Protein AF-G2E8D2-F1 (afdb_monomer)

Solvent-accessible surface area (backbone atoms only — not comparable to full-atom values): 5048 Å² total; per-residue (Å²): 133,84,83,73,54,72,69,57,51,56,56,52,48,53,53,52,52,49,53,52,43,31,36,66,77,32,39,57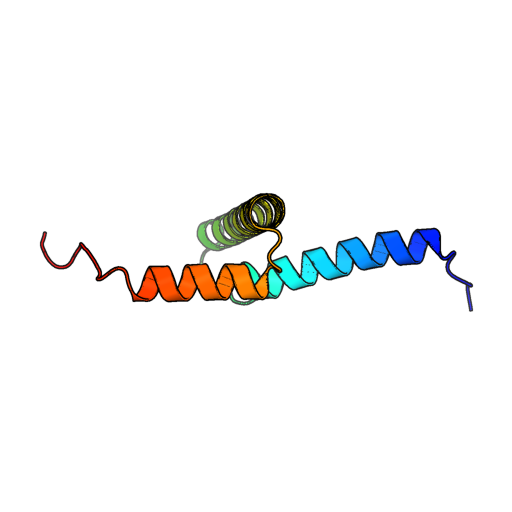,74,68,69,91,58,89,46,72,69,50,42,54,50,47,53,52,51,17,53,54,46,39,52,52,48,52,54,49,26,69,74,69,73,44,54,70,66,61,50,49,52,49,54,50,52,52,58,68,69,47,70,78,92,74,85,83,130

pLDDT: mean 81.48, std 12.01, range [36.84, 91.81]

Radius of gyration: 17.11 Å; Cα contacts (8 Å, |Δi|>4): 43; chains: 1; bounding box: 33×28×58 Å

Structure (mmCIF, N/CA/C/O backbone):
data_AF-G2E8D2-F1
#
_entry.id   AF-G2E8D2-F1
#
loop_
_atom_site.group_PDB
_atom_site.id
_atom_site.type_symbol
_atom_site.label_atom_id
_atom_site.label_alt_id
_atom_site.label_comp_id
_atom_site.label_asym_id
_atom_site.label_entity_id
_atom_site.label_seq_id
_atom_site.pdbx_PDB_ins_code
_atom_site.Cartn_x
_atom_site.Cartn_y
_atom_site.Cartn_z
_atom_site.occupancy
_atom_site.B_iso_or_equiv
_atom_site.auth_seq_id
_atom_site.auth_comp_id
_atom_site.auth_asym_id
_atom_site.auth_atom_id
_atom_site.pdbx_PDB_model_num
ATOM 1 N N . MET A 1 1 ? 16.071 -18.059 28.064 1.00 45.72 1 MET A N 1
ATOM 2 C CA . MET A 1 1 ? 15.009 -17.464 27.220 1.00 45.72 1 MET A CA 1
ATOM 3 C C . MET A 1 1 ? 14.908 -15.986 27.565 1.00 45.72 1 MET A C 1
ATOM 5 O O . MET A 1 1 ? 14.500 -15.662 28.670 1.00 45.72 1 MET A O 1
ATOM 9 N N . THR A 1 2 ? 15.381 -15.089 26.701 1.00 59.88 2 THR A N 1
ATOM 10 C CA . THR A 1 2 ? 15.408 -13.648 26.995 1.00 59.88 2 THR A CA 1
ATOM 11 C C . THR A 1 2 ? 13.984 -13.089 27.031 1.00 59.88 2 THR A C 1
ATOM 13 O O . THR A 1 2 ? 13.284 -13.057 26.020 1.00 59.88 2 THR A O 1
ATOM 16 N N . SER A 1 3 ? 13.543 -12.665 28.216 1.00 62.59 3 SER A N 1
ATOM 17 C CA . SER A 1 3 ? 12.320 -11.882 28.401 1.00 62.59 3 SER A CA 1
ATOM 18 C C . SER A 1 3 ? 12.445 -10.588 27.590 1.00 62.59 3 SER A C 1
ATOM 20 O O . SER A 1 3 ? 13.231 -9.702 27.916 1.00 62.59 3 SER A O 1
ATOM 22 N N . MET A 1 4 ? 11.740 -10.508 26.460 1.00 66.06 4 MET A N 1
ATOM 23 C CA . MET A 1 4 ? 11.726 -9.319 25.608 1.00 66.06 4 MET A CA 1
ATOM 24 C C . MET A 1 4 ? 10.834 -8.261 26.271 1.00 66.06 4 MET A C 1
ATOM 26 O O . MET A 1 4 ? 9.628 -8.473 26.403 1.00 66.06 4 MET A O 1
ATOM 30 N N . SER A 1 5 ? 11.399 -7.113 26.659 1.00 77.75 5 SER A N 1
ATOM 31 C CA . SER A 1 5 ? 10.664 -6.043 27.348 1.00 77.75 5 SER A CA 1
ATOM 32 C C . SER A 1 5 ? 9.376 -5.633 26.597 1.00 77.75 5 SER A C 1
ATOM 34 O O . SER A 1 5 ? 9.406 -5.478 25.368 1.00 77.75 5 SER A O 1
ATOM 36 N N . PRO A 1 6 ? 8.239 -5.387 27.286 1.00 77.56 6 PRO A N 1
ATOM 37 C CA . PRO A 1 6 ? 6.941 -5.100 26.650 1.00 77.56 6 PRO A CA 1
ATOM 38 C C . PRO A 1 6 ? 6.954 -3.928 25.652 1.00 77.56 6 PRO A C 1
ATOM 40 O O . PRO A 1 6 ? 6.218 -3.917 24.659 1.00 77.56 6 PRO A O 1
ATOM 43 N N . CYS A 1 7 ? 7.818 -2.939 25.882 1.00 78.38 7 CYS A N 1
ATOM 44 C CA . CYS A 1 7 ? 8.037 -1.799 24.992 1.00 78.38 7 CYS A CA 1
ATOM 45 C C . CYS A 1 7 ? 8.658 -2.208 23.639 1.00 78.38 7 CYS A C 1
ATOM 47 O O . CYS A 1 7 ? 8.199 -1.756 22.584 1.00 78.38 7 CYS A O 1
ATOM 49 N N . LEU A 1 8 ? 9.627 -3.130 23.646 1.00 80.88 8 LEU A N 1
ATOM 50 C CA . LEU A 1 8 ? 10.240 -3.696 22.439 1.00 80.88 8 LEU A CA 1
ATOM 51 C C . LEU A 1 8 ? 9.231 -4.542 21.660 1.00 80.88 8 LEU A C 1
ATOM 53 O O . LEU A 1 8 ? 9.167 -4.463 20.429 1.00 80.88 8 LEU A O 1
ATOM 57 N N . HIS A 1 9 ? 8.381 -5.286 22.372 1.00 81.94 9 HIS A N 1
ATOM 58 C CA . HIS A 1 9 ? 7.313 -6.075 21.761 1.00 81.94 9 HIS A CA 1
ATOM 59 C C . HIS A 1 9 ? 6.320 -5.195 20.983 1.00 81.94 9 HIS A C 1
ATOM 61 O O . HIS A 1 9 ? 6.047 -5.456 19.806 1.00 81.94 9 HIS A O 1
ATOM 67 N N . LYS A 1 10 ? 5.842 -4.092 21.581 1.00 82.25 10 LYS A N 1
ATOM 68 C CA . LYS A 1 10 ? 4.944 -3.139 20.899 1.00 82.25 10 LYS A CA 1
ATOM 69 C C . LYS A 1 10 ? 5.590 -2.526 19.651 1.00 82.25 10 LYS A C 1
ATOM 71 O O . LYS A 1 10 ? 4.923 -2.410 18.619 1.00 82.25 10 LYS A O 1
ATOM 76 N N . LYS A 1 11 ? 6.878 -2.164 19.711 1.00 85.00 11 LYS A N 1
ATOM 77 C CA . LYS A 1 11 ? 7.616 -1.602 18.564 1.00 85.00 11 LYS A CA 1
ATOM 78 C C . LYS A 1 11 ? 7.746 -2.624 17.428 1.00 85.00 11 LYS A C 1
ATOM 80 O O . LYS A 1 11 ? 7.384 -2.322 16.290 1.00 85.00 11 LYS A O 1
ATOM 85 N N . ARG A 1 12 ? 8.146 -3.861 17.740 1.00 87.44 12 ARG A N 1
ATOM 86 C CA . ARG A 1 12 ? 8.256 -4.966 16.768 1.00 87.44 12 ARG A CA 1
ATOM 87 C C . ARG A 1 12 ? 6.910 -5.311 16.127 1.00 87.44 12 ARG A C 1
ATOM 89 O O . ARG A 1 12 ? 6.834 -5.551 14.921 1.00 87.44 12 ARG A O 1
ATOM 96 N N . TRP A 1 13 ? 5.832 -5.289 16.907 1.00 88.75 13 TRP A N 1
ATOM 97 C CA . TRP A 1 13 ? 4.485 -5.574 16.414 1.00 88.75 13 TRP A CA 1
ATOM 98 C C . TRP A 1 13 ? 4.001 -4.552 15.379 1.00 88.75 13 TRP A C 1
ATOM 100 O O . TRP A 1 13 ? 3.401 -4.937 14.372 1.00 88.75 13 TRP A O 1
ATOM 110 N N . LYS A 1 14 ? 4.308 -3.260 15.572 1.00 85.56 14 LYS A N 1
ATOM 111 C CA . LYS A 1 14 ? 4.006 -2.210 14.581 1.00 85.56 14 LYS A CA 1
ATOM 112 C C . LYS A 1 14 ? 4.695 -2.489 13.237 1.00 85.56 14 LYS A C 1
ATOM 114 O O . LYS A 1 14 ? 4.038 -2.437 12.201 1.00 85.56 14 LYS A O 1
ATOM 119 N N . VAL A 1 15 ? 5.968 -2.890 13.255 1.00 87.88 15 VAL A N 1
ATOM 120 C CA . VAL A 1 15 ? 6.728 -3.252 12.041 1.00 87.88 15 VAL A CA 1
ATOM 121 C C . VAL A 1 15 ? 6.151 -4.495 11.357 1.00 87.88 15 VAL A C 1
ATOM 123 O O . VAL A 1 15 ? 6.018 -4.524 10.132 1.00 87.88 15 VAL A O 1
ATOM 126 N N . LYS A 1 16 ? 5.755 -5.516 12.129 1.00 8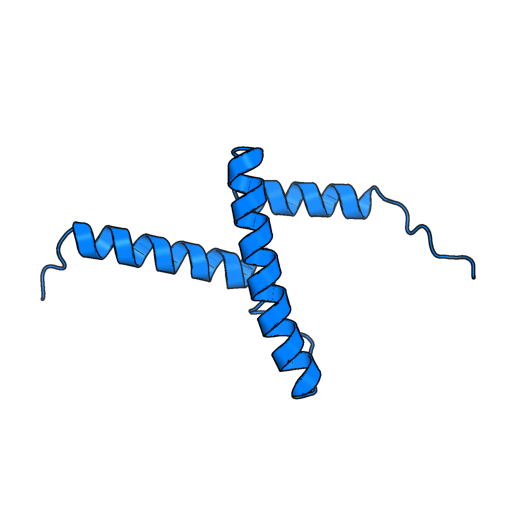7.88 16 LYS A N 1
ATOM 127 C CA . LYS A 1 16 ? 5.127 -6.734 11.586 1.00 87.88 16 LYS A CA 1
ATOM 128 C C . LYS A 1 16 ? 3.789 -6.424 10.908 1.00 87.88 16 LYS A C 1
ATOM 130 O O . LYS A 1 16 ? 3.514 -6.946 9.828 1.00 87.88 16 LYS A O 1
ATOM 135 N N . LYS A 1 17 ? 2.975 -5.547 11.506 1.00 86.75 17 LYS A N 1
ATOM 136 C CA . LYS A 1 17 ? 1.720 -5.065 10.907 1.00 86.75 17 LYS A CA 1
ATOM 137 C C . LYS A 1 17 ? 1.965 -4.314 9.598 1.00 86.75 17 LYS A C 1
ATOM 139 O O . LYS A 1 17 ? 1.274 -4.591 8.620 1.00 86.75 17 LYS A O 1
ATOM 144 N N . HIS A 1 18 ? 2.964 -3.431 9.564 1.00 84.12 18 HIS A N 1
ATOM 145 C CA . HIS A 1 18 ? 3.332 -2.704 8.349 1.00 84.12 18 HIS A CA 1
ATOM 146 C C . HIS A 1 18 ? 3.759 -3.661 7.225 1.00 84.12 18 HIS A C 1
ATOM 148 O O . HIS A 1 18 ? 3.176 -3.627 6.145 1.00 84.12 18 HIS A O 1
ATOM 154 N N . HIS A 1 19 ? 4.657 -4.613 7.505 1.00 87.44 19 HIS A N 1
ATOM 155 C CA . HIS A 1 19 ? 5.059 -5.639 6.533 1.00 87.44 19 HIS A CA 1
ATOM 156 C C . HIS A 1 19 ? 3.888 -6.489 6.029 1.00 87.44 19 HIS A C 1
ATOM 158 O O . HIS A 1 19 ? 3.815 -6.793 4.839 1.00 87.44 19 HIS A O 1
ATOM 164 N N . LYS A 1 20 ? 2.956 -6.876 6.913 1.00 88.38 20 LYS A N 1
ATOM 165 C CA . LYS A 1 20 ? 1.754 -7.629 6.515 1.00 88.38 20 LYS A CA 1
ATOM 166 C C . LYS A 1 20 ? 0.896 -6.820 5.544 1.00 88.38 20 LYS A C 1
ATOM 168 O O . LYS A 1 20 ? 0.403 -7.374 4.564 1.00 88.38 20 LYS A O 1
ATOM 173 N N . SER A 1 21 ? 0.743 -5.522 5.810 1.00 85.69 21 SER A N 1
ATOM 174 C CA . SER A 1 21 ? 0.009 -4.618 4.929 1.00 85.69 21 SER A CA 1
ATOM 175 C C . SER A 1 21 ? 0.705 -4.448 3.584 1.00 85.69 21 SER A C 1
ATOM 177 O O . SER A 1 21 ? 0.066 -4.591 2.551 1.00 85.69 21 SER A O 1
ATOM 179 N N . LEU A 1 22 ? 2.016 -4.224 3.587 1.00 86.94 22 LEU A N 1
ATOM 180 C CA . LEU A 1 22 ? 2.807 -4.044 2.374 1.00 86.94 22 LEU A CA 1
ATOM 181 C C . LEU A 1 22 ? 2.735 -5.281 1.460 1.00 86.94 22 LEU A C 1
ATOM 183 O O . LEU A 1 22 ? 2.460 -5.168 0.270 1.00 86.94 22 LEU A O 1
ATOM 187 N N . LYS A 1 23 ? 2.891 -6.483 2.029 1.00 87.69 23 LYS A N 1
ATOM 188 C CA . LYS A 1 23 ? 2.819 -7.738 1.264 1.00 87.69 23 LYS A CA 1
ATOM 189 C C . LYS A 1 23 ? 1.426 -8.018 0.705 1.00 87.69 23 LYS A C 1
ATOM 191 O O . LYS A 1 23 ? 1.311 -8.394 -0.456 1.00 87.69 23 LYS A O 1
ATOM 196 N N . SER A 1 24 ? 0.390 -7.880 1.536 1.00 83.69 24 SER A N 1
ATOM 197 C CA . SER A 1 24 ? -0.970 -8.271 1.154 1.00 83.69 24 SER A CA 1
ATOM 198 C C . SER A 1 24 ? -1.708 -7.161 0.409 1.00 83.69 24 SER A C 1
ATOM 200 O O . SER A 1 24 ? -2.240 -7.417 -0.666 1.00 83.69 24 SER A O 1
ATOM 202 N N . ASN A 1 25 ? -1.727 -5.932 0.939 1.00 85.56 25 ASN A N 1
ATOM 203 C CA . ASN A 1 25 ? -2.534 -4.821 0.421 1.00 85.56 25 ASN A CA 1
ATOM 204 C C . ASN A 1 25 ? -1.876 -4.060 -0.728 1.00 85.56 25 ASN A C 1
ATOM 206 O O . ASN A 1 25 ? -2.594 -3.604 -1.608 1.00 85.56 25 ASN A O 1
ATOM 210 N N . ALA A 1 26 ? -0.546 -3.949 -0.737 1.00 86.00 26 ALA A N 1
ATOM 211 C CA . ALA A 1 26 ? 0.194 -3.301 -1.822 1.00 86.00 26 ALA A CA 1
ATOM 212 C C . ALA A 1 26 ? 0.785 -4.302 -2.833 1.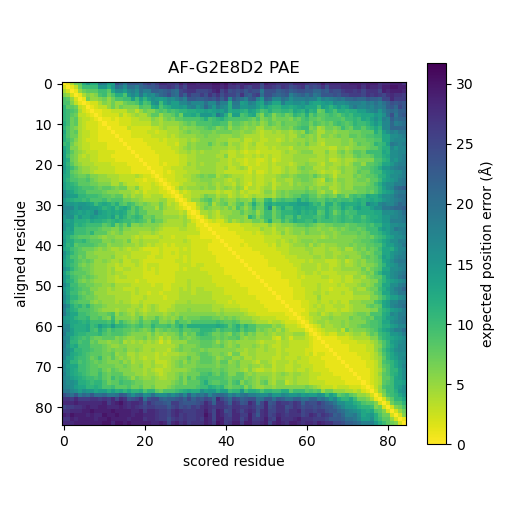00 86.00 26 ALA A C 1
ATOM 214 O O . ALA A 1 26 ? 1.621 -3.928 -3.640 1.00 86.00 26 ALA A O 1
ATOM 215 N N . ALA A 1 27 ? 0.372 -5.575 -2.772 1.00 84.06 27 ALA A N 1
ATOM 216 C CA . ALA A 1 27 ? 0.776 -6.647 -3.688 1.00 84.06 27 ALA A CA 1
ATOM 217 C C . ALA A 1 27 ? 2.294 -6.896 -3.821 1.00 84.06 27 ALA A C 1
ATOM 219 O O . ALA A 1 27 ? 2.705 -7.637 -4.712 1.00 84.06 27 ALA A O 1
ATOM 220 N N . LEU A 1 28 ? 3.130 -6.403 -2.894 1.00 85.00 28 LEU A N 1
ATOM 221 C CA . LEU A 1 28 ? 4.590 -6.566 -2.963 1.00 85.00 28 LEU A CA 1
ATOM 222 C C . LEU A 1 28 ? 5.025 -8.037 -3.110 1.00 85.00 28 LEU A C 1
ATOM 224 O O . LEU A 1 28 ? 6.010 -8.330 -3.779 1.00 85.00 28 LEU A O 1
ATOM 228 N N . ALA A 1 29 ? 4.288 -8.968 -2.494 1.00 82.44 29 ALA A N 1
ATOM 229 C CA . ALA A 1 29 ? 4.598 -10.398 -2.538 1.00 82.44 29 ALA A CA 1
ATOM 230 C C . ALA A 1 29 ? 4.182 -11.099 -3.847 1.00 82.44 29 ALA A C 1
ATOM 232 O O . ALA A 1 29 ? 4.597 -12.230 -4.075 1.00 82.44 29 ALA A O 1
ATOM 233 N N . LYS A 1 30 ? 3.351 -10.465 -4.684 1.00 80.75 30 LYS A N 1
ATOM 234 C CA . LYS A 1 30 ? 2.814 -11.031 -5.932 1.00 80.75 30 LYS A CA 1
ATOM 235 C C . LYS A 1 30 ? 3.199 -10.158 -7.128 1.00 80.75 30 LYS A C 1
ATOM 237 O O . LYS A 1 30 ? 2.338 -9.650 -7.835 1.00 80.75 30 LYS A O 1
ATOM 242 N N . SER A 1 31 ? 4.501 -9.976 -7.326 1.00 78.75 31 SER A N 1
ATOM 243 C CA . SER A 1 31 ? 5.042 -9.199 -8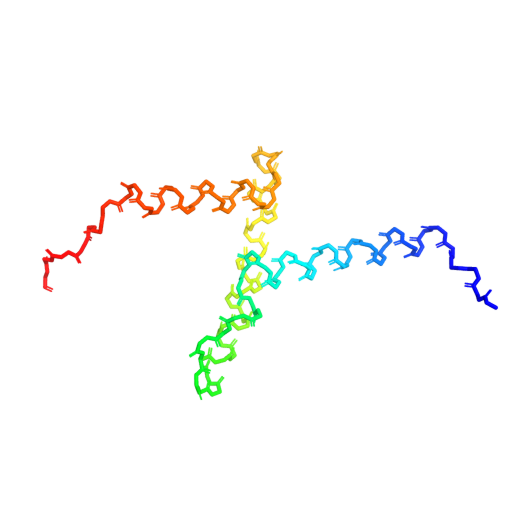.443 1.00 78.75 31 SER A CA 1
ATOM 244 C C . SER A 1 31 ? 5.021 -10.014 -9.748 1.00 78.75 31 SER A C 1
ATOM 246 O O . SER A 1 31 ? 5.680 -11.051 -9.798 1.00 78.75 31 SER A O 1
ATOM 248 N N . PRO A 1 32 ? 4.338 -9.567 -10.819 1.00 78.88 32 PRO A N 1
ATOM 249 C CA . PRO A 1 32 ? 4.365 -10.226 -12.130 1.00 78.88 32 PRO A CA 1
ATOM 250 C C . PRO A 1 32 ? 5.550 -9.775 -13.015 1.00 78.88 32 PRO A C 1
ATOM 252 O O . PR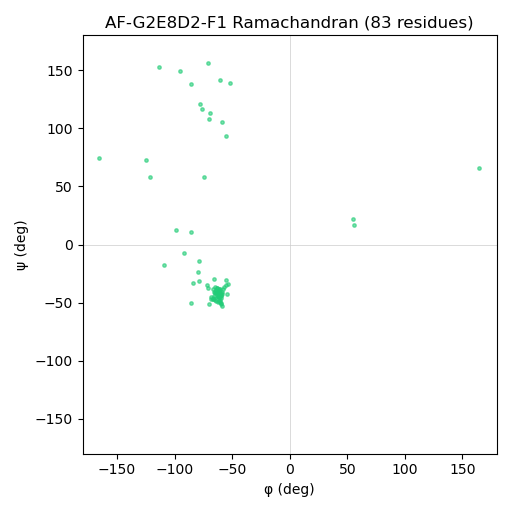O A 1 32 ? 5.566 -10.024 -14.219 1.00 78.88 32 PRO A O 1
ATOM 255 N N . THR A 1 33 ? 6.523 -9.046 -12.460 1.00 87.69 33 THR A N 1
ATOM 256 C CA . THR A 1 33 ? 7.552 -8.336 -13.240 1.00 87.69 33 THR A CA 1
ATOM 257 C C . THR A 1 33 ? 8.759 -9.212 -13.597 1.00 87.69 33 THR A C 1
ATOM 259 O O . THR A 1 33 ? 9.256 -9.981 -12.775 1.00 87.69 33 THR A O 1
ATOM 262 N N . ARG A 1 34 ? 9.256 -9.092 -14.838 1.00 83.69 34 ARG A N 1
ATOM 263 C CA . ARG A 1 34 ? 10.298 -9.981 -15.402 1.00 83.69 34 ARG A CA 1
ATOM 264 C C . ARG A 1 34 ? 11.671 -9.327 -15.587 1.00 83.69 34 ARG A C 1
ATOM 266 O O . ARG A 1 34 ? 12.651 -10.042 -15.739 1.00 83.69 34 ARG A O 1
A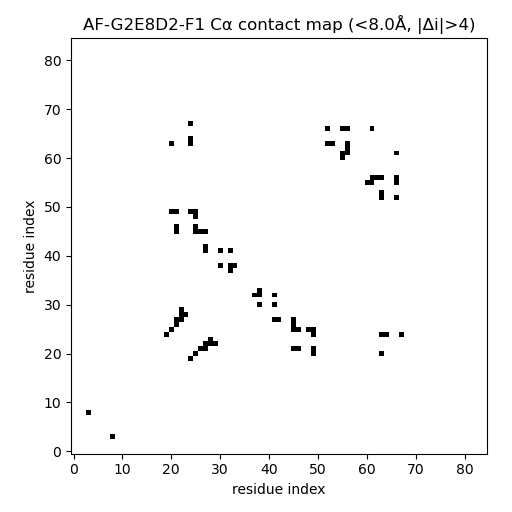TOM 273 N N . THR A 1 35 ? 11.759 -7.996 -15.579 1.00 91.12 35 THR A N 1
ATOM 274 C CA . THR A 1 35 ? 13.020 -7.260 -15.792 1.00 91.12 35 THR A CA 1
ATOM 275 C C . THR A 1 35 ? 13.438 -6.512 -14.532 1.00 91.12 35 THR A C 1
ATOM 277 O O . THR A 1 35 ? 12.583 -6.082 -13.760 1.00 91.12 35 THR A O 1
ATOM 280 N N . LEU A 1 36 ? 14.742 -6.277 -14.346 1.00 89.50 36 LEU A N 1
ATOM 281 C CA . LEU A 1 36 ? 15.260 -5.556 -13.172 1.00 89.50 36 LEU A CA 1
ATOM 282 C C . LEU A 1 36 ? 14.596 -4.184 -12.986 1.00 89.50 36 LEU A C 1
ATOM 284 O O . LEU A 1 36 ? 14.185 -3.831 -11.885 1.00 89.50 36 LEU A O 1
ATOM 288 N N . ARG A 1 37 ? 14.399 -3.435 -14.079 1.00 90.25 37 ARG A N 1
ATOM 289 C CA . ARG A 1 37 ? 13.715 -2.134 -14.044 1.00 90.25 37 ARG A CA 1
ATOM 290 C C . ARG A 1 37 ? 12.270 -2.253 -13.554 1.00 90.25 37 ARG A C 1
ATOM 292 O O . ARG A 1 37 ? 11.840 -1.462 -12.720 1.00 90.25 37 ARG A O 1
ATOM 299 N N . THR A 1 38 ? 11.516 -3.233 -14.055 1.00 89.38 38 THR A N 1
ATOM 300 C CA . THR A 1 38 ? 10.107 -3.417 -13.666 1.00 89.38 38 THR A CA 1
ATOM 301 C C . THR A 1 38 ? 9.972 -3.941 -12.236 1.00 89.38 38 THR A C 1
ATOM 303 O O . THR A 1 38 ? 9.083 -3.489 -11.518 1.00 89.38 38 THR A O 1
ATOM 306 N N . GLN A 1 39 ? 10.896 -4.788 -11.778 1.00 90.00 39 GLN A N 1
ATOM 307 C CA . GLN A 1 39 ? 10.967 -5.252 -10.388 1.00 90.00 39 GLN A CA 1
ATOM 308 C C . GLN A 1 39 ? 11.262 -4.107 -9.414 1.00 90.00 39 GLN A C 1
ATOM 310 O O . GLN A 1 39 ? 10.520 -3.927 -8.446 1.00 90.00 39 GLN A O 1
ATOM 315 N N . SER A 1 40 ? 12.275 -3.282 -9.695 1.00 89.88 40 SER A N 1
ATOM 316 C CA . SER A 1 40 ? 12.603 -2.108 -8.875 1.00 89.88 40 SER A CA 1
ATOM 317 C C . SER A 1 40 ? 11.442 -1.114 -8.814 1.00 89.88 40 SER A C 1
ATOM 319 O O . SER A 1 40 ? 11.064 -0.662 -7.731 1.00 89.88 40 SER A O 1
ATOM 321 N N . ASN A 1 41 ? 10.804 -0.842 -9.957 1.00 90.81 41 ASN A N 1
ATOM 322 C CA . ASN A 1 41 ? 9.625 0.021 -10.010 1.00 90.81 41 ASN A CA 1
ATOM 323 C C . ASN A 1 41 ? 8.456 -0.557 -9.198 1.00 90.81 41 ASN A C 1
ATOM 325 O O . ASN A 1 41 ? 7.789 0.184 -8.480 1.00 90.81 41 ASN A O 1
ATOM 329 N N . HIS A 1 42 ? 8.220 -1.871 -9.264 1.00 91.44 42 HIS A N 1
ATOM 330 C CA . HIS A 1 42 ? 7.163 -2.532 -8.497 1.00 91.44 42 HIS A CA 1
ATOM 331 C C . HIS A 1 42 ? 7.387 -2.414 -6.984 1.00 91.44 42 HIS A C 1
ATOM 333 O O . HIS A 1 42 ? 6.443 -2.130 -6.242 1.00 91.44 42 HIS A O 1
ATOM 339 N N . VAL A 1 43 ? 8.628 -2.585 -6.514 1.00 90.06 43 VAL A N 1
ATOM 340 C CA . VAL A 1 43 ? 8.979 -2.394 -5.097 1.00 90.06 43 VAL A CA 1
ATOM 341 C C . VAL A 1 43 ? 8.712 -0.951 -4.668 1.00 90.06 43 VAL A C 1
ATOM 343 O O . VAL A 1 43 ? 8.035 -0.732 -3.662 1.00 90.06 43 VAL A O 1
ATOM 346 N N . PHE A 1 44 ? 9.177 0.024 -5.452 1.00 91.81 44 P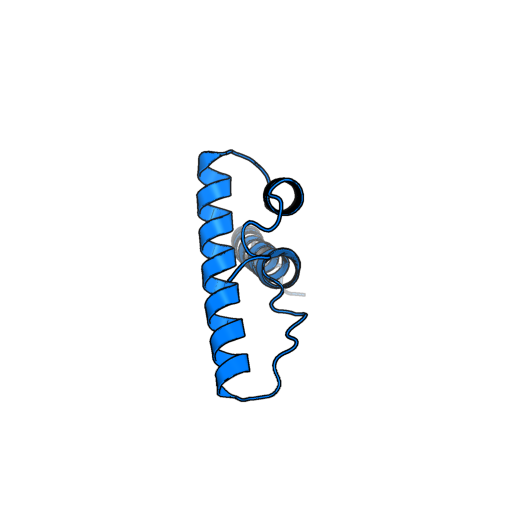HE A N 1
ATOM 347 C CA . PHE A 1 44 ? 8.963 1.443 -5.167 1.00 91.81 44 PHE A CA 1
ATOM 348 C C . PHE A 1 44 ? 7.469 1.799 -5.106 1.00 91.81 44 PHE A C 1
ATOM 350 O O . PHE A 1 44 ? 6.995 2.344 -4.107 1.00 91.81 44 PHE A O 1
ATOM 357 N N . LEU A 1 45 ? 6.698 1.402 -6.121 1.00 91.12 45 LEU A N 1
ATOM 358 C CA . LEU A 1 45 ? 5.255 1.643 -6.184 1.00 91.12 45 LEU A CA 1
ATOM 359 C C . LEU A 1 45 ? 4.500 0.964 -5.036 1.00 91.12 45 LEU A C 1
ATOM 361 O O . LEU A 1 45 ? 3.586 1.565 -4.471 1.00 91.12 45 LEU A O 1
ATOM 365 N N . SER A 1 46 ? 4.903 -0.246 -4.638 1.00 90.50 46 SER A N 1
ATOM 366 C CA . SER A 1 46 ? 4.307 -0.947 -3.493 1.00 90.50 46 SER A CA 1
ATOM 367 C C . SER A 1 46 ? 4.497 -0.165 -2.186 1.00 90.50 46 SER A C 1
ATOM 369 O O . SER A 1 46 ? 3.575 -0.079 -1.370 1.00 90.50 46 SER A O 1
ATOM 371 N N . ILE A 1 47 ? 5.673 0.441 -1.984 1.00 90.81 47 ILE A N 1
ATOM 372 C CA . ILE A 1 47 ? 5.962 1.287 -0.814 1.00 90.81 47 ILE A CA 1
ATOM 373 C C . ILE A 1 47 ? 5.103 2.557 -0.853 1.00 90.81 47 ILE A C 1
ATOM 375 O O . ILE A 1 47 ? 4.445 2.883 0.140 1.00 90.81 47 ILE A O 1
ATOM 379 N N . CYS A 1 48 ? 5.037 3.236 -2.001 1.00 90.94 48 CYS A N 1
ATOM 380 C CA . CYS A 1 48 ? 4.190 4.417 -2.178 1.00 90.94 48 CYS A CA 1
ATOM 381 C C . CYS A 1 48 ? 2.704 4.107 -1.926 1.00 90.94 48 CYS A C 1
ATOM 383 O O . CYS A 1 48 ? 2.015 4.874 -1.251 1.00 90.94 48 CYS A O 1
ATOM 385 N N . ALA A 1 49 ? 2.206 2.970 -2.417 1.00 89.81 49 ALA A N 1
ATOM 386 C CA . ALA A 1 49 ? 0.830 2.534 -2.200 1.00 89.81 49 ALA A CA 1
ATOM 387 C C . ALA A 1 49 ? 0.541 2.274 -0.712 1.00 89.81 49 ALA A C 1
ATOM 389 O O . ALA A 1 49 ? -0.489 2.715 -0.198 1.00 89.81 49 ALA A O 1
ATOM 390 N N . ALA A 1 50 ? 1.460 1.622 0.008 1.00 88.69 50 ALA A N 1
ATOM 391 C CA . ALA A 1 50 ? 1.319 1.409 1.448 1.00 88.69 50 ALA A CA 1
ATOM 392 C C . ALA A 1 50 ? 1.310 2.727 2.238 1.00 88.69 50 ALA A C 1
ATOM 394 O O . ALA A 1 50 ? 0.531 2.857 3.184 1.00 88.69 50 ALA A O 1
ATOM 395 N N . PHE A 1 51 ? 2.118 3.712 1.835 1.00 88.81 51 PHE A N 1
ATOM 396 C CA . PHE A 1 51 ? 2.101 5.047 2.435 1.00 88.81 51 PHE A CA 1
ATOM 397 C C . PHE A 1 51 ? 0.748 5.742 2.229 1.00 88.81 51 PHE A C 1
ATOM 399 O O . PHE A 1 51 ? 0.123 6.176 3.198 1.00 88.81 51 PHE A O 1
ATOM 406 N N . LYS A 1 52 ? 0.237 5.759 0.991 1.00 88.88 52 LYS A N 1
ATOM 407 C CA . LYS A 1 52 ? -1.089 6.321 0.679 1.00 88.88 52 LYS A CA 1
ATOM 408 C C . LYS A 1 52 ? -2.206 5.633 1.470 1.00 88.88 52 LYS A C 1
ATOM 410 O O . LYS A 1 52 ? -3.119 6.304 1.946 1.00 88.88 52 LYS A O 1
ATOM 415 N N . LEU A 1 53 ? -2.117 4.316 1.666 1.00 87.94 53 LEU A N 1
ATOM 416 C CA . LEU A 1 53 ? -3.091 3.550 2.446 1.00 87.94 53 LEU A CA 1
ATOM 417 C C . LEU A 1 53 ? -3.101 3.950 3.934 1.00 87.94 53 LEU A C 1
ATOM 419 O O . LEU A 1 53 ? -4.169 4.018 4.540 1.00 87.94 53 LEU A O 1
ATOM 423 N N . GLU A 1 54 ? -1.941 4.262 4.520 1.00 87.19 54 GLU A N 1
ATOM 424 C CA . GLU A 1 54 ? -1.854 4.779 5.896 1.00 87.19 54 GLU A CA 1
ATOM 425 C C . GLU A 1 54 ? -2.389 6.216 6.005 1.00 87.19 54 GLU A C 1
ATOM 427 O O . GLU A 1 54 ? -3.073 6.541 6.980 1.00 87.19 54 GLU A O 1
ATOM 432 N N . CYS A 1 55 ? -2.144 7.069 5.002 1.00 87.94 55 CYS A N 1
ATOM 433 C CA . CYS A 1 55 ? -2.742 8.408 4.935 1.00 87.94 55 CYS A CA 1
ATOM 434 C C . CYS A 1 55 ? -4.273 8.325 4.901 1.00 87.94 55 CYS A C 1
ATOM 436 O O . CYS A 1 55 ? -4.949 8.927 5.733 1.00 87.94 55 CYS A O 1
ATOM 438 N N . LEU A 1 56 ? -4.825 7.518 3.996 1.00 86.00 56 LEU A N 1
ATOM 439 C CA . LEU A 1 56 ? -6.269 7.328 3.855 1.00 86.00 56 LEU A CA 1
ATOM 440 C C . LEU A 1 56 ? -6.905 6.701 5.101 1.00 86.00 56 LEU A C 1
ATOM 442 O O . LEU A 1 56 ? -7.995 7.101 5.501 1.00 86.00 56 LEU A O 1
ATOM 446 N N . LYS A 1 57 ? -6.225 5.766 5.770 1.00 86.56 57 LYS A N 1
ATOM 447 C CA . LYS A 1 57 ? -6.677 5.233 7.063 1.00 86.56 57 LYS A CA 1
ATOM 448 C C . LYS A 1 57 ? -6.777 6.314 8.135 1.00 86.56 57 LYS A C 1
ATOM 450 O O . LYS A 1 57 ? -7.705 6.270 8.938 1.00 86.56 57 LYS A O 1
ATOM 455 N N . ARG A 1 58 ? -5.848 7.275 8.169 1.00 83.12 58 ARG A N 1
ATOM 456 C CA . ARG A 1 58 ? -5.918 8.403 9.111 1.00 83.12 58 ARG A CA 1
ATOM 457 C C . ARG A 1 58 ? -7.137 9.284 8.830 1.00 83.12 58 ARG A C 1
ATOM 459 O O . ARG A 1 58 ? -7.803 9.688 9.775 1.00 83.12 58 ARG A O 1
ATOM 466 N N . VAL A 1 59 ? -7.429 9.537 7.555 1.00 87.31 59 VAL A N 1
ATOM 467 C CA . VAL A 1 59 ? -8.559 10.373 7.121 1.00 87.31 59 VAL A CA 1
ATOM 468 C C . VAL A 1 59 ? -9.900 9.679 7.374 1.00 87.31 59 VAL A C 1
ATOM 470 O O . VAL A 1 59 ? -10.781 10.241 8.013 1.00 87.31 59 VAL A O 1
ATOM 473 N N . HIS A 1 60 ? -10.044 8.432 6.924 1.00 82.50 60 HIS A N 1
ATOM 474 C CA . HIS A 1 60 ? -11.320 7.713 6.945 1.00 82.50 60 HIS A CA 1
ATOM 475 C C . HIS A 1 60 ? -11.546 6.867 8.204 1.00 82.50 60 HIS A C 1
ATOM 477 O O . HIS A 1 60 ? -12.622 6.301 8.365 1.00 82.50 60 HIS A O 1
ATOM 483 N N . LYS A 1 61 ? -10.545 6.732 9.085 1.00 83.31 61 LYS A N 1
ATOM 484 C CA . LYS A 1 61 ? -10.576 5.861 10.279 1.00 83.31 61 LYS A CA 1
ATOM 485 C C . LYS A 1 61 ? -10.918 4.389 9.967 1.00 83.31 61 LYS A C 1
ATOM 487 O O . LYS A 1 61 ? -11.332 3.644 10.849 1.00 83.31 61 LYS A O 1
ATOM 492 N N . LEU A 1 62 ? -10.701 3.950 8.722 1.00 82.12 62 LEU A N 1
ATOM 493 C CA . LEU A 1 62 ? -10.934 2.579 8.257 1.00 82.12 62 LEU A CA 1
ATOM 494 C C . LEU A 1 62 ? -9.652 1.739 8.312 1.00 82.12 62 LEU A C 1
ATOM 496 O O . LEU A 1 62 ? -8.546 2.236 8.104 1.00 82.12 62 LEU A O 1
ATOM 500 N N . ASN A 1 63 ? -9.789 0.430 8.542 1.00 82.19 63 ASN A N 1
ATOM 501 C CA . ASN A 1 63 ? -8.658 -0.496 8.451 1.00 82.19 63 ASN A CA 1
ATOM 502 C C . ASN A 1 63 ? -8.227 -0.700 6.982 1.00 82.19 63 ASN A C 1
ATOM 504 O O . ASN A 1 63 ? -9.030 -0.563 6.061 1.00 82.19 63 ASN A O 1
ATOM 508 N N .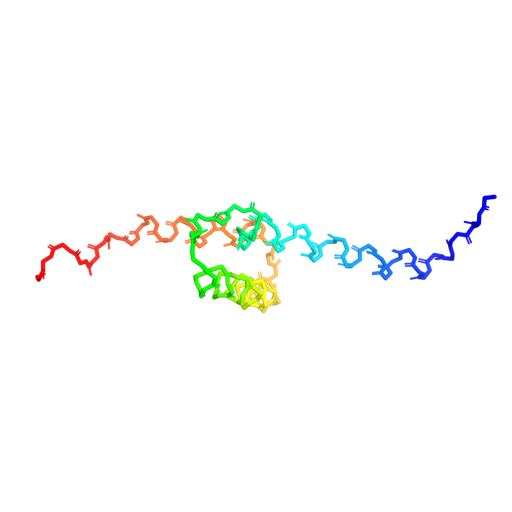 HIS A 1 64 ? -6.972 -1.095 6.755 1.00 80.12 64 HIS A N 1
ATOM 509 C CA . HIS A 1 64 ? -6.384 -1.258 5.419 1.00 80.12 64 HIS A CA 1
ATOM 510 C C . HIS A 1 64 ? -7.174 -2.200 4.503 1.00 80.12 64 HIS A C 1
ATOM 512 O O . HIS A 1 64 ? -7.245 -1.963 3.303 1.00 80.12 64 HIS A O 1
ATOM 518 N N . PHE A 1 65 ? -7.778 -3.253 5.064 1.00 81.81 65 PHE A N 1
ATOM 519 C CA . PHE A 1 65 ? -8.593 -4.204 4.305 1.00 81.81 65 PHE A CA 1
ATOM 520 C C . PHE A 1 65 ? -9.893 -3.578 3.803 1.00 81.81 65 PHE A C 1
ATOM 522 O O . PHE A 1 65 ? -10.206 -3.708 2.627 1.00 81.81 65 PHE A O 1
ATOM 529 N N . ALA A 1 66 ? -10.610 -2.861 4.674 1.00 84.44 66 ALA A N 1
ATOM 530 C CA . ALA A 1 66 ? -11.844 -2.169 4.310 1.00 84.44 66 ALA A CA 1
ATOM 531 C C . ALA A 1 66 ? -11.572 -1.082 3.265 1.00 84.44 66 ALA A C 1
ATOM 533 O O . ALA A 1 66 ? -12.303 -0.956 2.289 1.00 84.44 66 ALA A O 1
ATOM 534 N N . LEU A 1 67 ? -10.470 -0.349 3.431 1.00 86.06 67 LEU A N 1
ATOM 535 C CA . LEU A 1 67 ? -10.064 0.678 2.485 1.00 86.06 67 LEU A CA 1
ATOM 536 C C . LEU A 1 67 ? -9.692 0.089 1.116 1.00 86.06 67 LEU A C 1
ATOM 538 O O . LEU A 1 67 ? -10.131 0.603 0.094 1.00 86.06 67 LEU A O 1
ATOM 542 N N . ARG A 1 68 ? -8.934 -1.014 1.087 1.00 83.62 68 ARG A N 1
ATOM 543 C CA . ARG A 1 68 ? -8.625 -1.727 -0.157 1.00 83.62 68 ARG A CA 1
ATOM 544 C C . ARG A 1 68 ? -9.888 -2.262 -0.829 1.00 83.62 68 ARG A C 1
ATOM 546 O O . ARG A 1 68 ? -10.014 -2.125 -2.037 1.00 83.62 68 ARG A O 1
ATOM 553 N N . ALA A 1 69 ? -10.792 -2.874 -0.065 1.00 85.75 69 ALA A N 1
ATOM 554 C CA . ALA A 1 69 ? -12.046 -3.400 -0.593 1.00 85.75 69 ALA A CA 1
ATOM 555 C C . ALA A 1 69 ? -12.900 -2.280 -1.195 1.00 85.75 69 ALA A C 1
ATOM 557 O O . ALA A 1 69 ? -13.381 -2.430 -2.310 1.00 85.75 69 ALA A O 1
ATOM 558 N N . LYS A 1 70 ? -13.001 -1.130 -0.513 1.00 86.88 70 LYS A N 1
ATOM 559 C CA . LYS A 1 70 ? -13.690 0.047 -1.044 1.00 86.88 70 LYS A CA 1
ATOM 560 C C . LYS A 1 70 ? -13.061 0.516 -2.355 1.00 86.88 70 LYS A C 1
ATOM 562 O O . LYS A 1 70 ? -13.760 0.604 -3.348 1.00 86.88 70 LYS A O 1
ATOM 567 N N . LEU A 1 71 ? -11.743 0.733 -2.386 1.00 85.81 71 LEU A N 1
ATOM 568 C CA . LEU A 1 71 ? -11.036 1.134 -3.611 1.00 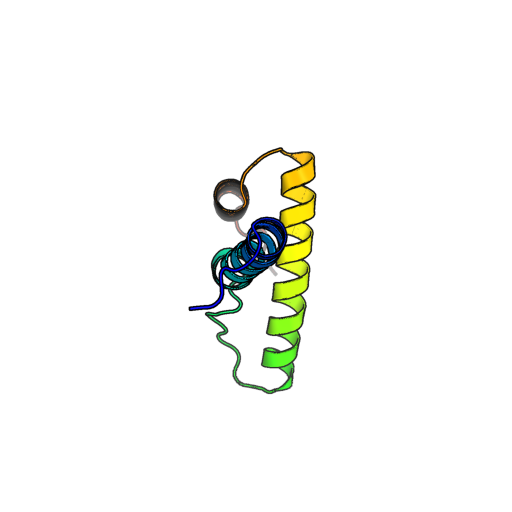85.81 71 LEU A CA 1
ATOM 569 C C . LEU A 1 71 ? -11.235 0.133 -4.757 1.00 85.81 71 LEU A C 1
ATOM 571 O O . LEU A 1 71 ? -11.341 0.538 -5.906 1.00 85.81 71 LEU A O 1
ATOM 575 N N . TYR A 1 72 ? -11.283 -1.162 -4.448 1.00 86.31 72 TYR A N 1
ATOM 576 C CA . TYR A 1 72 ? -11.514 -2.207 -5.438 1.00 86.31 72 TYR A CA 1
ATOM 577 C C . TYR A 1 72 ? -12.939 -2.166 -5.998 1.00 86.31 72 TYR A C 1
ATOM 579 O O . TYR A 1 72 ? -13.110 -2.221 -7.208 1.00 86.31 72 TYR A O 1
ATOM 587 N N . VAL A 1 73 ? -13.948 -2.022 -5.136 1.00 89.12 73 VAL A N 1
ATOM 588 C CA . VAL A 1 73 ? -15.350 -1.889 -5.559 1.00 89.12 73 VAL A CA 1
ATOM 589 C C . VAL A 1 73 ? -15.547 -0.629 -6.399 1.00 89.12 73 VAL A C 1
ATOM 591 O O . VAL A 1 73 ? -16.137 -0.717 -7.467 1.00 89.12 73 VAL A O 1
ATOM 594 N N . GLU A 1 74 ? -14.993 0.508 -5.979 1.00 87.56 74 GLU A N 1
ATOM 595 C CA . GLU A 1 74 ? -15.037 1.762 -6.748 1.00 87.56 74 GLU A CA 1
ATOM 596 C C . GLU A 1 74 ? -14.366 1.598 -8.120 1.00 87.56 74 GLU A C 1
ATOM 598 O O . GLU A 1 74 ? -14.921 2.006 -9.133 1.00 87.56 74 GLU A O 1
ATOM 603 N N . ALA A 1 75 ? -13.205 0.936 -8.184 1.00 85.69 75 ALA A N 1
ATOM 604 C CA . ALA A 1 75 ? -12.513 0.672 -9.446 1.00 85.69 75 ALA A CA 1
ATOM 605 C C . ALA A 1 75 ? -13.283 -0.279 -10.379 1.00 85.69 75 ALA A C 1
ATOM 607 O O . ALA A 1 75 ? -13.136 -0.175 -11.590 1.00 85.69 75 ALA A O 1
ATOM 608 N N . LEU A 1 76 ? -14.083 -1.200 -9.833 1.00 86.00 76 LEU A N 1
ATOM 609 C CA . LEU A 1 76 ? -14.970 -2.067 -10.616 1.00 86.00 76 LEU A CA 1
ATOM 610 C C . LEU A 1 76 ? -16.251 -1.351 -11.061 1.00 86.00 76 LEU A C 1
ATOM 612 O O . LEU A 1 76 ? -16.812 -1.691 -12.098 1.00 86.00 76 LEU A O 1
ATOM 616 N N . GLN A 1 77 ? -16.733 -0.397 -10.263 1.00 82.69 77 GLN A N 1
ATOM 617 C CA . GLN A 1 77 ? -17.916 0.407 -10.570 1.00 82.69 77 GLN A CA 1
ATOM 618 C C . GLN A 1 77 ? -17.613 1.544 -11.545 1.00 82.69 77 GLN A C 1
ATOM 620 O O . GLN A 1 77 ? -18.523 1.994 -12.234 1.00 82.69 77 GLN A O 1
ATOM 625 N N . GLN A 1 78 ? -16.357 1.991 -11.636 1.00 64.50 78 GLN A N 1
ATOM 626 C CA . GLN A 1 78 ? -15.904 2.823 -12.742 1.00 64.50 78 GLN A CA 1
ATOM 627 C C . GLN A 1 78 ? -15.853 1.944 -14.002 1.00 64.50 78 GLN A C 1
ATOM 629 O O . GLN A 1 78 ? -14.963 1.096 -14.109 1.00 64.50 78 GLN A O 1
ATOM 634 N N . PRO A 1 79 ? -16.777 2.115 -14.968 1.00 53.59 79 PRO A N 1
ATOM 635 C CA . PRO A 1 79 ? -16.639 1.450 -16.251 1.00 53.59 79 PRO A CA 1
ATOM 636 C C . PRO A 1 79 ? -15.328 1.947 -16.851 1.00 53.59 79 PRO A C 1
ATOM 638 O O . PRO A 1 79 ? -14.987 3.122 -16.702 1.00 53.59 79 PRO A O 1
ATOM 641 N N . SER A 1 80 ? -14.580 1.074 -17.517 1.00 58.50 80 SER A N 1
ATOM 642 C CA . SER A 1 80 ? -13.390 1.462 -18.264 1.00 58.50 80 SER A CA 1
ATOM 643 C C . SER A 1 80 ? -13.748 2.554 -19.277 1.00 58.50 80 SER A C 1
ATOM 645 O O . SER A 1 80 ? -14.137 2.269 -20.409 1.00 58.50 80 SER A O 1
ATOM 647 N N . ALA A 1 81 ? -13.587 3.817 -18.892 1.00 52.28 81 ALA A N 1
ATOM 648 C CA . ALA A 1 81 ? -13.580 4.955 -19.792 1.00 52.28 81 ALA A CA 1
ATOM 649 C C . ALA A 1 81 ? -12.247 4.960 -20.556 1.00 52.28 81 ALA A C 1
ATOM 651 O O . ALA A 1 81 ? -11.454 5.882 -20.423 1.00 52.28 81 ALA A O 1
ATOM 652 N N . ASN A 1 82 ? -11.964 3.863 -21.267 1.00 51.03 82 ASN A N 1
ATOM 653 C CA . ASN A 1 82 ? -11.117 3.829 -22.451 1.00 51.03 82 ASN A CA 1
ATOM 654 C C . ASN A 1 82 ? -11.302 2.487 -23.191 1.00 51.03 82 ASN A C 1
ATOM 656 O O . ASN A 1 82 ? -10.475 1.583 -23.112 1.00 51.03 82 ASN A O 1
ATOM 660 N N . SER A 1 83 ? -12.431 2.344 -23.882 1.00 46.53 83 SER A N 1
ATOM 661 C CA . SER A 1 83 ? -12.563 1.445 -25.037 1.00 46.53 83 SER A CA 1
ATOM 662 C C . SER A 1 83 ? -13.061 2.305 -26.196 1.00 46.53 83 SER A C 1
ATOM 664 O O . SER A 1 83 ? -14.244 2.338 -26.510 1.00 46.53 83 SER A O 1
ATOM 666 N N . GLY A 1 84 ? -12.163 3.135 -26.725 1.00 51.28 84 GLY A N 1
ATOM 667 C CA . GLY A 1 84 ? -12.494 4.107 -27.762 1.00 51.28 84 GLY A CA 1
ATOM 668 C C . GLY A 1 84 ? -11.421 5.174 -27.940 1.00 51.28 84 GLY A C 1
ATOM 669 O O . GLY A 1 84 ? -11.679 6.334 -27.636 1.00 51.28 84 GLY A O 1
ATOM 670 N N . ALA A 1 85 ? -10.238 4.769 -28.401 1.00 36.84 85 ALA A N 1
ATOM 671 C CA . ALA A 1 85 ? -9.301 5.581 -29.182 1.00 36.84 85 ALA A CA 1
ATOM 672 C C . ALA A 1 85 ? -8.254 4.651 -29.806 1.00 36.84 85 ALA A C 1
ATOM 674 O O . ALA A 1 85 ? -7.624 3.891 -29.033 1.00 36.84 85 ALA A O 1
#

Secondary structure (DSSP, 8-state):
-----HHHHHHHHHHHHHHHHHHHHS-TTS----SHHHHHHHHHHHHHHHHHHHHHHHHH---HHHHHHHHHHHHHHS--S-S--

Foldseek 3Di:
DDDDDPVNVVVVVVVVVLVVCLVPLLVLVPQPDDDPVSNVVSSVSSVVRSVVLVVVCVVVVDDSVVVSVVVVVVVVVPDPPPPDD

Nearest PDB structures (foldseek):
  7drw-assembly1_O  TM=3.057E-01  e=5.471E+00  Homo sapiens

Mean predicted aligned error: 8.84 Å

Sequence (85 aa):
MTSMSPCLHKKRWKVKKHHKSLKSNAALAKSPTRTLRTQSNHVFLSICAAFKLECLKRVHKLNHFALRAKLYVEALQQPSANSGA

Organism: NCBI:txid765913

InterPro domains:
  IPR012337 Ribonuclease H-like superfamily [SSF53098] (8-75)